Protein AF-A0A4U5LP05-F1 (afdb_monomer_lite)

InterPro domains:
  IPR036397 Ribonuclease H superfamily [G3DSA:3.30.420.10] (1-79)

Structure (mmCIF, N/CA/C/O backbone):
data_AF-A0A4U5LP05-F1
#
_entry.id   AF-A0A4U5LP05-F1
#
loop_
_atom_site.group_PDB
_atom_site.id
_atom_site.type_symbol
_atom_site.label_atom_id
_atom_site.label_alt_id
_atom_site.label_comp_id
_atom_site.label_asym_id
_atom_site.label_entity_id
_atom_site.label_seq_id
_atom_site.pdbx_PDB_ins_code
_atom_site.Cartn_x
_atom_site.Cartn_y
_atom_site.Cartn_z
_atom_site.occupancy
_atom_site.B_iso_or_equiv
_atom_site.auth_seq_id
_atom_site.auth_comp_id
_atom_site.auth_asym_id
_atom_site.auth_atom_id
_atom_site.pdbx_PDB_model_num
ATOM 1 N N . MET A 1 1 ? -14.681 11.848 4.168 1.00 64.25 1 MET A N 1
ATOM 2 C CA . MET A 1 1 ? -13.496 12.280 4.926 1.00 64.25 1 MET A CA 1
ATOM 3 C C . MET A 1 1 ? -12.842 13.445 4.204 1.00 64.25 1 MET A C 1
ATOM 5 O O . MET A 1 1 ? -12.184 13.244 3.186 1.00 64.25 1 MET A O 1
ATOM 9 N N . LYS A 1 2 ? -13.087 14.661 4.679 1.00 78.56 2 LYS A N 1
ATOM 10 C CA . LYS A 1 2 ? -12.412 15.885 4.244 1.00 78.56 2 LYS A CA 1
ATOM 11 C C . LYS A 1 2 ? -10.949 15.845 4.704 1.00 78.56 2 LYS A C 1
ATOM 13 O O . LYS A 1 2 ? -10.649 15.150 5.676 1.00 78.56 2 LYS A O 1
ATOM 18 N N . PRO A 1 3 ? -10.031 16.592 4.068 1.00 73.94 3 PRO A N 1
ATOM 19 C CA . PRO A 1 3 ? -8.648 16.680 4.538 1.00 73.94 3 PRO A CA 1
ATOM 20 C C . PRO A 1 3 ? -8.537 17.066 6.022 1.00 73.94 3 PRO A C 1
ATOM 22 O O . PRO A 1 3 ? -7.718 16.498 6.731 1.00 73.94 3 PRO A O 1
ATOM 25 N N . SER A 1 4 ? -9.424 17.942 6.506 1.00 81.50 4 SER A N 1
ATOM 26 C CA . SER A 1 4 ? -9.507 18.376 7.909 1.00 81.50 4 SER A CA 1
ATOM 27 C C . SER A 1 4 ? -9.950 17.289 8.896 1.00 81.50 4 SER A C 1
ATOM 29 O O . SER A 1 4 ? -9.794 17.460 10.097 1.00 81.50 4 SER A O 1
ATOM 31 N N . GLU A 1 5 ? -10.534 16.192 8.412 1.00 84.06 5 GLU A N 1
ATOM 32 C CA . GLU A 1 5 ? -11.019 15.074 9.236 1.00 84.06 5 GLU A CA 1
ATOM 33 C C . GLU A 1 5 ? -9.966 13.961 9.366 1.00 84.06 5 GLU A C 1
ATOM 35 O O . GLU A 1 5 ? -10.192 12.975 10.064 1.00 84.06 5 GLU A O 1
ATOM 40 N N . ARG A 1 6 ? -8.818 14.089 8.685 1.00 81.75 6 ARG A N 1
ATOM 41 C CA . ARG A 1 6 ? -7.703 13.148 8.815 1.00 81.75 6 ARG A CA 1
ATOM 42 C C . ARG A 1 6 ? -6.828 13.563 9.992 1.00 81.75 6 ARG A C 1
ATOM 44 O O . ARG A 1 6 ? -6.317 14.684 9.977 1.00 81.75 6 ARG A O 1
ATOM 51 N N . PRO A 1 7 ? -6.597 12.679 10.974 1.00 89.19 7 PRO A N 1
ATOM 52 C CA . PRO A 1 7 ? -5.661 12.991 12.037 1.00 89.19 7 PRO A CA 1
ATOM 53 C C . PRO A 1 7 ? -4.256 13.182 11.454 1.00 89.19 7 PRO A C 1
ATOM 55 O O . PRO A 1 7 ? -3.855 12.499 10.503 1.00 89.19 7 PRO A O 1
ATOM 58 N N . ALA A 1 8 ? -3.505 14.128 12.018 1.00 87.88 8 ALA A N 1
ATOM 59 C CA . ALA A 1 8 ? -2.113 14.339 11.644 1.00 87.88 8 ALA A CA 1
ATOM 60 C C . ALA A 1 8 ? -1.295 13.052 11.865 1.00 87.88 8 ALA A C 1
ATOM 62 O O . ALA A 1 8 ? -1.640 12.215 12.701 1.00 87.88 8 ALA A O 1
ATOM 63 N N . SER A 1 9 ? -0.220 12.878 11.090 1.00 88.62 9 SER A N 1
ATOM 64 C CA . SER A 1 9 ? 0.733 11.766 11.254 1.00 88.62 9 SER A CA 1
ATOM 65 C C . SER A 1 9 ? 0.094 10.367 11.286 1.00 88.62 9 SER A C 1
ATOM 67 O O . SER A 1 9 ? 0.533 9.498 12.033 1.00 88.62 9 SER A O 1
ATOM 69 N N . SER A 1 10 ? -0.945 10.140 10.471 1.00 90.94 10 SER A N 1
ATOM 70 C CA . SER A 1 10 ? -1.714 8.882 10.438 1.00 90.94 10 SER A CA 1
ATOM 71 C C . SER A 1 10 ? -1.552 8.102 9.122 1.00 90.94 10 SER A C 1
ATOM 73 O O . SER A 1 10 ? -2.534 7.905 8.396 1.00 90.94 10 SER A O 1
ATOM 75 N N . PRO A 1 11 ? -0.335 7.637 8.766 1.00 91.62 11 PRO A N 1
ATOM 76 C CA . PRO A 1 11 ? -0.147 6.805 7.577 1.00 91.62 11 PRO A CA 1
ATOM 77 C C . PRO A 1 11 ? -0.938 5.488 7.659 1.00 91.62 11 PRO A C 1
ATOM 79 O O . PRO A 1 11 ? -1.399 4.996 6.631 1.00 91.62 11 PRO A O 1
ATOM 82 N N . ASP A 1 12 ? -1.197 4.984 8.867 1.00 92.06 12 ASP A N 1
ATOM 83 C CA . ASP A 1 12 ? -1.940 3.741 9.116 1.00 92.06 12 ASP A CA 1
ATOM 84 C C . ASP A 1 12 ? -3.420 3.802 8.743 1.00 92.06 12 ASP A C 1
ATOM 86 O O . ASP A 1 12 ? -4.073 2.765 8.678 1.00 92.06 12 ASP A O 1
ATOM 90 N N . LEU A 1 13 ? -3.957 4.998 8.496 1.00 92.62 13 LEU A N 1
ATOM 91 C CA . LEU A 1 13 ? -5.350 5.214 8.101 1.00 92.62 13 LEU A CA 1
ATOM 92 C C . LEU A 1 13 ? -5.486 5.609 6.622 1.00 92.62 13 LEU A C 1
ATOM 94 O O . LEU A 1 13 ? -6.558 6.017 6.179 1.00 92.62 13 LEU A O 1
ATOM 98 N N . ASN A 1 14 ? -4.415 5.483 5.833 1.00 91.88 14 ASN A N 1
ATOM 99 C CA . ASN A 1 14 ? -4.435 5.725 4.394 1.00 91.88 14 ASN A CA 1
ATOM 100 C C . ASN A 1 14 ? -4.016 4.461 3.614 1.00 91.88 14 ASN A C 1
ATOM 102 O O . ASN A 1 14 ? -2.829 4.131 3.635 1.00 91.88 14 ASN A O 1
ATOM 106 N N . PRO A 1 15 ? -4.930 3.798 2.872 1.00 93.50 15 PRO A N 1
ATOM 107 C CA . PRO A 1 15 ? -4.623 2.579 2.113 1.00 93.50 15 PRO A CA 1
ATOM 108 C C . PRO A 1 15 ? -3.442 2.713 1.159 1.00 93.50 15 PRO A C 1
ATOM 110 O O . PRO A 1 15 ? -2.702 1.749 0.944 1.00 93.50 15 PRO A O 1
ATOM 113 N N . CYS A 1 16 ? -3.221 3.918 0.627 1.00 93.81 16 CYS A N 1
ATOM 114 C CA . CYS A 1 16 ? -2.065 4.165 -0.217 1.00 93.81 16 CYS A CA 1
ATOM 115 C C . CYS A 1 16 ? -0.748 3.997 0.558 1.00 93.81 16 CYS A C 1
ATOM 117 O O . CYS A 1 16 ? 0.197 3.395 0.058 1.00 93.81 16 CYS A O 1
ATOM 119 N N . ASN A 1 17 ? -0.713 4.483 1.800 1.00 93.44 17 ASN A N 1
ATOM 120 C CA . ASN A 1 17 ? 0.470 4.459 2.653 1.00 93.44 17 ASN A CA 1
ATOM 121 C C . ASN A 1 17 ? 0.713 3.077 3.265 1.00 93.44 17 ASN A C 1
ATOM 123 O O . ASN A 1 17 ? 1.845 2.608 3.239 1.00 93.44 17 ASN A O 1
ATOM 127 N N . TYR A 1 18 ? -0.324 2.410 3.783 1.00 93.25 18 TYR A N 1
ATOM 128 C CA . TYR A 1 18 ? -0.142 1.134 4.485 1.00 93.25 18 TYR A CA 1
ATOM 129 C C . TYR A 1 18 ? -0.159 -0.111 3.570 1.00 93.25 18 TYR A C 1
ATOM 131 O O . TYR A 1 18 ? 0.192 -1.192 4.039 1.00 93.25 18 TYR A O 1
ATOM 139 N N . ARG A 1 19 ? -0.540 -0.003 2.280 1.00 95.31 19 ARG A N 1
ATOM 140 C CA . ARG A 1 19 ? -0.457 -1.119 1.302 1.00 95.31 19 ARG A CA 1
ATOM 141 C C . ARG A 1 19 ? 0.082 -0.726 -0.069 1.00 95.31 19 ARG A C 1
ATOM 143 O O . ARG A 1 19 ? 1.057 -1.331 -0.510 1.00 95.31 19 ARG A O 1
ATOM 150 N N . LEU A 1 20 ? -0.550 0.234 -0.755 1.00 96.44 20 LEU A N 1
ATOM 151 C CA . LEU A 1 20 ? -0.307 0.467 -2.189 1.00 96.44 20 LEU A CA 1
ATOM 152 C C . LEU A 1 20 ? 1.167 0.730 -2.489 1.00 96.44 20 LEU A C 1
ATOM 154 O O . LEU A 1 20 ? 1.709 0.100 -3.388 1.00 96.44 20 LEU A O 1
ATOM 158 N N . TRP A 1 21 ? 1.819 1.633 -1.750 1.00 95.69 21 TRP A N 1
ATOM 159 C CA . TRP A 1 21 ? 3.211 1.984 -2.031 1.00 95.69 21 TRP A CA 1
ATOM 160 C C . TRP A 1 21 ? 4.160 0.803 -1.834 1.00 95.69 21 TRP A C 1
ATOM 162 O O . TRP A 1 21 ? 5.029 0.591 -2.673 1.00 95.69 21 TRP A O 1
ATOM 172 N N . ALA A 1 22 ? 3.958 -0.017 -0.799 1.00 94.75 22 ALA A N 1
ATOM 173 C CA . ALA A 1 22 ? 4.751 -1.229 -0.597 1.00 94.75 22 ALA A CA 1
ATOM 174 C C . ALA A 1 22 ? 4.561 -2.232 -1.750 1.00 94.75 22 ALA A C 1
ATOM 176 O O . ALA A 1 22 ? 5.537 -2.781 -2.263 1.00 94.75 22 ALA A O 1
ATOM 177 N N . TRP A 1 23 ? 3.315 -2.434 -2.195 1.00 97.06 23 TRP A N 1
ATOM 178 C CA . TRP A 1 23 ? 3.012 -3.301 -3.335 1.00 97.06 23 TRP A CA 1
ATOM 179 C C . TRP A 1 23 ? 3.611 -2.760 -4.639 1.00 97.06 23 TRP A C 1
ATOM 181 O O . TRP A 1 23 ? 4.335 -3.479 -5.316 1.00 97.06 23 TRP A O 1
ATOM 191 N N . MET A 1 24 ? 3.396 -1.480 -4.954 1.00 97.56 24 MET A N 1
ATOM 192 C CA . MET A 1 24 ? 3.933 -0.829 -6.154 1.00 97.56 24 MET A CA 1
ATOM 193 C C . MET A 1 24 ? 5.458 -0.912 -6.204 1.00 97.56 24 MET A C 1
ATOM 195 O O . MET A 1 24 ? 6.008 -1.259 -7.244 1.00 97.56 24 MET A O 1
ATOM 199 N N . THR A 1 25 ? 6.149 -0.650 -5.090 1.00 97.06 25 THR A N 1
ATOM 200 C CA . THR A 1 25 ? 7.609 -0.791 -5.015 1.00 97.06 25 THR A CA 1
ATOM 201 C C . THR A 1 25 ? 8.033 -2.231 -5.295 1.00 97.06 25 THR A C 1
ATOM 203 O O . THR A 1 25 ? 8.922 -2.457 -6.111 1.00 97.06 25 THR A O 1
ATOM 206 N N . LYS A 1 26 ? 7.363 -3.226 -4.703 1.00 97.38 26 LYS A N 1
ATOM 207 C CA . LYS A 1 26 ? 7.655 -4.637 -4.986 1.00 97.38 26 LYS A CA 1
ATOM 208 C C . LYS A 1 26 ? 7.476 -4.981 -6.468 1.00 97.38 26 LYS A C 1
ATOM 210 O O . LYS A 1 26 ? 8.310 -5.682 -7.029 1.00 97.38 26 LYS A O 1
ATOM 215 N N . GLU A 1 27 ? 6.413 -4.497 -7.101 1.00 97.88 27 GLU A N 1
ATOM 216 C CA . GLU A 1 27 ? 6.109 -4.793 -8.504 1.00 97.88 27 GLU A CA 1
ATOM 217 C C . GLU A 1 27 ? 7.060 -4.097 -9.482 1.00 97.88 27 GLU A C 1
ATOM 219 O O . GLU A 1 27 ? 7.588 -4.727 -10.397 1.00 97.88 27 GLU A O 1
ATOM 224 N N . VAL A 1 28 ? 7.341 -2.812 -9.262 1.00 98.25 28 VAL A N 1
ATOM 225 C CA . VAL A 1 28 ? 8.222 -2.010 -10.125 1.00 98.25 28 VAL A CA 1
ATOM 226 C C . VAL A 1 28 ? 9.662 -2.534 -10.108 1.00 98.25 28 VAL A C 1
ATOM 228 O O . VAL A 1 28 ? 10.329 -2.541 -11.147 1.00 98.25 28 VAL A O 1
ATOM 231 N N . TYR A 1 29 ? 10.124 -3.009 -8.951 1.00 98.19 29 TYR A N 1
ATOM 232 C CA . TYR A 1 29 ? 11.492 -3.492 -8.741 1.00 98.19 29 TYR A CA 1
ATOM 233 C C . TYR A 1 29 ? 11.613 -5.025 -8.776 1.00 98.19 29 TYR A C 1
ATOM 235 O O . TYR A 1 29 ? 12.695 -5.561 -8.545 1.00 98.19 29 TYR A O 1
ATOM 243 N N . ARG A 1 30 ? 10.535 -5.756 -9.108 1.00 96.94 30 ARG A N 1
ATOM 244 C CA . ARG A 1 30 ? 10.511 -7.233 -9.140 1.00 96.94 30 ARG A CA 1
ATOM 245 C C . ARG A 1 30 ? 11.644 -7.834 -9.982 1.00 96.94 30 ARG A C 1
ATOM 247 O O . ARG A 1 30 ? 12.178 -8.878 -9.628 1.00 96.94 30 ARG A O 1
ATOM 254 N N . ASN A 1 31 ? 12.005 -7.165 -11.078 1.00 95.25 31 ASN A N 1
ATOM 255 C CA . ASN A 1 31 ? 13.021 -7.612 -12.036 1.00 95.25 31 ASN A CA 1
ATOM 256 C C . ASN A 1 31 ? 14.322 -6.792 -11.928 1.00 95.25 31 ASN A C 1
ATOM 258 O O . ASN A 1 31 ? 14.964 -6.513 -12.939 1.00 95.25 31 ASN A O 1
ATOM 262 N N . GLY A 1 32 ? 14.675 -6.363 -10.712 1.00 97.25 32 GLY A N 1
ATOM 263 C CA . GLY A 1 32 ? 15.833 -5.512 -10.443 1.00 97.25 32 GLY A CA 1
ATOM 264 C C . GLY A 1 32 ? 15.577 -4.033 -10.728 1.00 97.25 32 GLY A C 1
ATOM 265 O O . GLY A 1 32 ? 14.460 -3.629 -11.077 1.00 97.25 32 GLY A O 1
ATOM 266 N N . ASP A 1 33 ? 16.624 -3.224 -10.587 1.00 97.81 33 ASP A N 1
ATOM 267 C CA . ASP A 1 33 ? 16.520 -1.773 -10.705 1.00 97.81 33 ASP A CA 1
ATOM 268 C C . ASP A 1 33 ? 16.116 -1.331 -12.125 1.00 97.81 33 ASP A C 1
ATOM 270 O O . ASP A 1 33 ? 16.552 -1.916 -13.125 1.00 97.81 33 ASP A O 1
ATOM 274 N N . PRO A 1 34 ? 15.258 -0.304 -12.255 1.00 97.88 34 PRO A N 1
ATOM 275 C CA . PRO A 1 34 ? 14.993 0.328 -13.539 1.00 97.88 34 PRO A CA 1
ATOM 276 C C . PRO A 1 34 ? 16.273 0.910 -14.140 1.00 97.88 34 PRO A C 1
ATOM 278 O O . PRO A 1 34 ? 17.024 1.610 -13.465 1.00 97.88 34 PRO A O 1
ATOM 281 N N . SER A 1 35 ? 16.500 0.677 -15.431 1.00 97.50 35 SER A N 1
ATOM 282 C CA . SER A 1 35 ? 17.738 1.106 -16.100 1.00 97.50 35 SER A CA 1
ATOM 283 C C . SER A 1 35 ? 17.753 2.594 -16.473 1.00 97.50 35 SER A C 1
ATOM 285 O O . SER A 1 35 ? 18.785 3.127 -16.872 1.00 97.50 35 SER A O 1
ATOM 287 N N . SER A 1 36 ? 16.598 3.261 -16.419 1.00 98.38 36 SER A N 1
ATOM 288 C CA . SER A 1 36 ? 16.435 4.688 -16.700 1.00 98.38 36 SER A CA 1
ATOM 289 C C . SER A 1 36 ? 15.111 5.209 -16.136 1.00 98.38 36 SER A C 1
ATOM 291 O O . SER A 1 36 ? 14.216 4.437 -15.788 1.00 98.38 36 SER A O 1
ATOM 293 N N . GLU A 1 37 ? 14.935 6.531 -16.109 1.00 98.44 37 GLU A N 1
ATOM 294 C CA . GLU A 1 37 ? 13.661 7.154 -15.724 1.00 98.44 37 GLU A CA 1
ATOM 295 C C . GLU A 1 37 ? 12.500 6.733 -16.647 1.00 98.44 37 GLU A C 1
ATOM 297 O O . GLU A 1 37 ? 11.367 6.549 -16.197 1.00 98.44 37 GLU A O 1
ATOM 302 N N . VAL A 1 38 ? 12.775 6.542 -17.943 1.00 98.56 38 VAL A N 1
ATOM 303 C CA . VAL A 1 38 ? 11.774 6.085 -18.921 1.00 98.56 38 VAL A CA 1
ATOM 304 C C . VAL A 1 38 ? 11.322 4.665 -18.591 1.00 98.56 38 VAL A C 1
ATOM 306 O O . VAL A 1 38 ? 10.118 4.390 -18.587 1.00 98.56 38 VAL A O 1
ATOM 309 N N . ASP A 1 39 ? 12.268 3.783 -18.260 1.00 98.50 39 ASP A N 1
ATOM 310 C CA . ASP A 1 39 ? 11.965 2.418 -17.839 1.00 98.50 39 ASP A CA 1
ATOM 311 C C . ASP A 1 39 ? 11.178 2.402 -16.520 1.00 98.50 39 ASP A C 1
ATOM 313 O O . ASP A 1 39 ? 10.136 1.755 -16.439 1.00 98.50 39 ASP A O 1
ATOM 317 N N . LEU A 1 40 ? 11.584 3.201 -15.527 1.00 98.44 40 LEU A N 1
ATOM 318 C CA . LEU A 1 40 ? 10.862 3.345 -14.258 1.00 98.44 40 LEU A CA 1
ATOM 319 C C . LEU A 1 40 ? 9.402 3.772 -14.481 1.00 98.44 40 LEU A C 1
ATOM 321 O O . LEU A 1 40 ? 8.480 3.119 -13.991 1.00 98.44 40 LEU A O 1
ATOM 325 N N . LYS A 1 41 ? 9.162 4.827 -15.271 1.00 98.50 41 LYS A N 1
ATOM 326 C CA . LYS A 1 41 ? 7.802 5.299 -15.588 1.00 98.50 41 LYS A CA 1
ATOM 327 C C . LYS A 1 41 ? 6.979 4.241 -16.323 1.00 98.50 41 LYS A C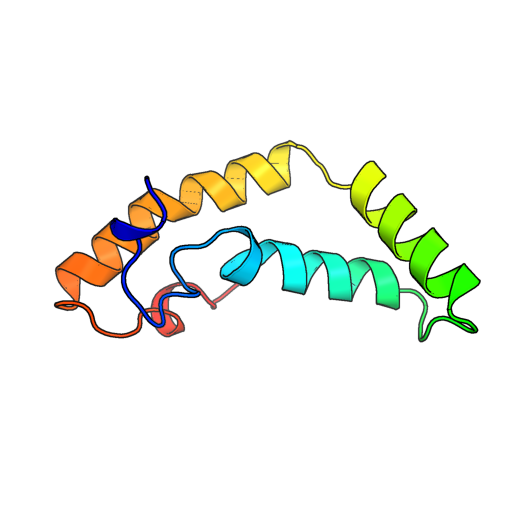 1
ATOM 329 O O . LYS A 1 41 ? 5.777 4.124 -16.080 1.00 98.50 41 LYS A O 1
ATOM 334 N N . ARG A 1 42 ? 7.596 3.481 -17.233 1.00 98.56 42 ARG A N 1
ATOM 335 C CA . ARG A 1 42 ? 6.942 2.368 -17.939 1.00 98.56 42 ARG A CA 1
ATOM 336 C C . ARG A 1 42 ? 6.529 1.269 -16.960 1.00 98.56 42 ARG A C 1
ATOM 338 O O . ARG A 1 42 ? 5.377 0.846 -16.996 1.00 98.56 42 ARG A O 1
ATOM 345 N N . ARG A 1 43 ? 7.430 0.856 -16.063 1.00 98.56 43 ARG A N 1
ATOM 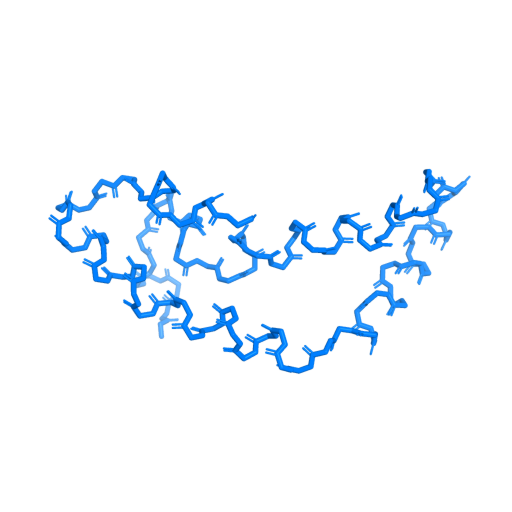346 C CA . ARG A 1 43 ? 7.169 -0.171 -15.042 1.00 98.56 43 ARG A CA 1
ATOM 347 C C . ARG A 1 43 ? 6.080 0.252 -14.056 1.00 98.56 43 ARG A C 1
ATOM 349 O O . ARG A 1 43 ? 5.204 -0.550 -13.769 1.00 98.56 43 ARG A O 1
ATOM 356 N N . ILE A 1 44 ? 6.071 1.513 -1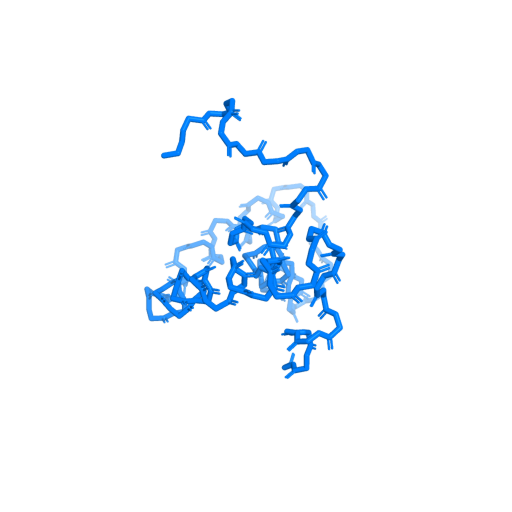3.611 1.00 98.50 44 ILE A N 1
ATOM 357 C CA . ILE A 1 44 ? 5.005 2.057 -12.748 1.00 98.50 44 ILE A CA 1
ATOM 358 C C . ILE A 1 44 ? 3.636 1.941 -13.426 1.00 98.50 44 ILE A C 1
ATOM 360 O O . ILE A 1 44 ? 2.685 1.475 -12.805 1.00 98.50 44 ILE A O 1
ATOM 364 N N . ARG A 1 45 ? 3.521 2.341 -14.700 1.00 98.62 45 ARG A N 1
ATOM 365 C CA . ARG A 1 45 ? 2.250 2.246 -15.440 1.00 98.62 45 ARG A CA 1
ATOM 366 C C . ARG A 1 45 ? 1.813 0.799 -15.649 1.00 98.62 45 ARG A C 1
ATOM 368 O O . ARG A 1 45 ? 0.630 0.516 -15.509 1.00 98.62 45 ARG A O 1
ATOM 375 N N . ALA A 1 46 ? 2.751 -0.097 -15.956 1.00 98.31 46 ALA A N 1
ATOM 376 C CA . ALA A 1 46 ? 2.466 -1.524 -16.083 1.00 98.31 46 ALA A CA 1
ATOM 377 C C . ALA A 1 46 ? 1.939 -2.103 -14.759 1.00 98.31 46 ALA A C 1
ATOM 379 O O . ALA A 1 46 ? 0.839 -2.638 -14.735 1.00 98.31 46 ALA A O 1
ATOM 380 N N . ALA A 1 47 ? 2.648 -1.876 -13.647 1.00 98.12 47 ALA A N 1
ATOM 381 C CA . ALA A 1 47 ? 2.216 -2.318 -12.321 1.00 98.12 47 ALA A CA 1
ATOM 382 C C . ALA A 1 47 ? 0.837 -1.755 -11.937 1.00 98.12 47 ALA A C 1
ATOM 384 O O . ALA A 1 47 ? 0.007 -2.473 -11.394 1.00 98.12 47 ALA A O 1
ATOM 385 N N . TRP A 1 48 ? 0.562 -0.485 -12.249 1.00 98.19 48 TRP A N 1
ATOM 386 C CA . TRP A 1 48 ? -0.751 0.113 -12.002 1.00 98.19 48 TRP A CA 1
ATOM 387 C C . TRP A 1 48 ? -1.870 -0.557 -12.808 1.00 98.19 48 TRP A C 1
ATOM 389 O O . TRP A 1 48 ? -2.939 -0.821 -12.265 1.00 98.19 48 TRP A O 1
A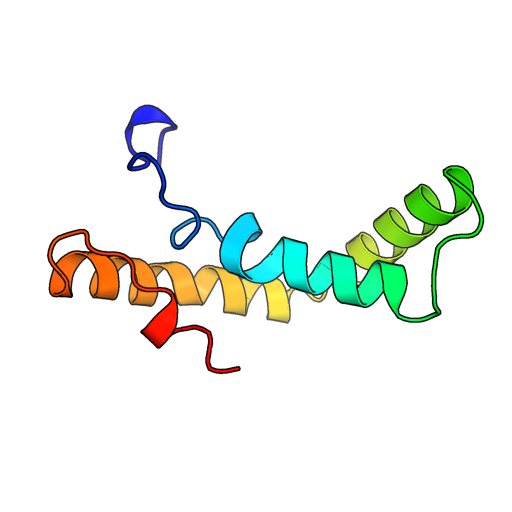TOM 399 N N . ASN A 1 49 ? -1.632 -0.843 -14.089 1.00 98.06 49 ASN A N 1
ATOM 400 C CA . ASN A 1 49 ? -2.616 -1.499 -14.951 1.00 98.06 49 ASN A CA 1
ATOM 401 C C . ASN A 1 49 ? -2.855 -2.962 -14.555 1.00 98.06 49 ASN A C 1
ATOM 403 O O . ASN A 1 49 ? -3.971 -3.456 -14.703 1.00 98.06 49 ASN A O 1
ATOM 407 N N . ASP A 1 50 ? -1.832 -3.624 -14.015 1.00 97.62 50 ASP A N 1
ATOM 408 C CA . ASP A 1 50 ? -1.903 -5.011 -13.554 1.00 97.62 50 ASP A CA 1
ATOM 409 C C . ASP A 1 50 ? -2.438 -5.140 -12.117 1.00 97.62 50 ASP A C 1
ATOM 411 O O . ASP A 1 50 ? -2.643 -6.258 -11.642 1.00 97.62 50 ASP A O 1
ATOM 415 N N . LEU A 1 51 ? -2.674 -4.024 -11.409 1.00 97.88 51 LEU A N 1
ATOM 416 C CA . LEU A 1 51 ? -3.154 -4.015 -10.026 1.00 97.88 51 LEU A CA 1
ATOM 417 C C . LEU A 1 51 ? -4.542 -4.673 -9.924 1.00 97.88 51 LEU A C 1
ATOM 419 O O . LEU A 1 51 ? -5.542 -4.092 -10.358 1.00 97.88 51 LEU A O 1
ATOM 423 N N . PRO A 1 52 ? -4.660 -5.852 -9.282 1.00 97.69 52 PRO A N 1
ATOM 424 C CA . PRO A 1 52 ? -5.936 -6.539 -9.183 1.00 97.69 52 PRO A CA 1
ATOM 425 C C . PRO A 1 52 ? -6.920 -5.760 -8.312 1.00 97.69 52 PRO A C 1
ATOM 427 O O . PRO A 1 52 ? -6.629 -5.430 -7.159 1.00 97.69 52 PRO A O 1
ATOM 430 N N . TYR A 1 53 ? -8.144 -5.570 -8.807 1.00 97.19 53 TYR A N 1
ATOM 431 C CA . TYR A 1 53 ? -9.217 -4.935 -8.036 1.00 97.19 53 TYR A CA 1
ATOM 432 C C . TYR A 1 53 ? -9.467 -5.635 -6.689 1.00 97.19 53 TYR A C 1
ATOM 434 O O . TYR A 1 53 ? -9.711 -4.987 -5.674 1.00 97.19 53 TYR A O 1
ATOM 442 N N . SER A 1 54 ? -9.331 -6.964 -6.643 1.00 97.62 54 SER A N 1
ATOM 443 C CA . SER A 1 54 ? -9.475 -7.755 -5.414 1.00 97.62 54 SER A CA 1
ATOM 444 C C . SER A 1 54 ? -8.416 -7.436 -4.351 1.00 97.62 54 SER A C 1
ATOM 446 O O . SER A 1 54 ? -8.681 -7.580 -3.157 1.00 97.62 54 SER A O 1
ATOM 448 N N . LEU A 1 55 ? -7.215 -6.995 -4.742 1.00 96.94 55 LEU A N 1
ATOM 449 C CA . LEU A 1 55 ? -6.210 -6.498 -3.801 1.00 96.94 55 LEU A CA 1
ATOM 450 C C . LEU A 1 55 ? -6.630 -5.142 -3.237 1.00 96.94 55 LEU A C 1
ATOM 452 O O . LEU A 1 55 ? -6.656 -4.981 -2.019 1.00 96.94 55 LEU A O 1
ATOM 456 N N . VAL A 1 56 ? -7.054 -4.218 -4.101 1.00 97.25 56 VAL A N 1
ATOM 457 C CA . VAL A 1 56 ? -7.541 -2.894 -3.688 1.00 97.25 56 VAL A CA 1
ATOM 458 C C . VAL A 1 56 ? -8.725 -3.016 -2.728 1.00 97.25 56 VAL A C 1
ATOM 460 O O . VAL A 1 56 ? -8.719 -2.397 -1.665 1.00 97.25 56 VAL A O 1
ATOM 463 N N . ALA A 1 57 ? -9.705 -3.863 -3.050 1.00 97.50 57 ALA A N 1
ATOM 464 C CA . ALA A 1 57 ? -10.867 -4.112 -2.201 1.00 97.50 57 ALA A CA 1
ATOM 465 C C . ALA A 1 57 ? -10.463 -4.624 -0.808 1.00 97.50 57 ALA A C 1
ATOM 467 O O . ALA A 1 57 ? -10.980 -4.138 0.198 1.00 97.50 57 ALA A O 1
ATOM 468 N N . ARG A 1 58 ? -9.490 -5.545 -0.728 1.00 96.56 58 ARG A N 1
ATOM 469 C CA . ARG A 1 58 ? -8.949 -6.026 0.554 1.00 96.56 58 ARG A CA 1
ATOM 470 C C . ARG A 1 58 ? -8.261 -4.915 1.342 1.00 96.56 58 ARG A C 1
ATOM 472 O O . ARG A 1 58 ? -8.533 -4.766 2.528 1.00 96.56 58 ARG A O 1
ATOM 479 N N . TRP A 1 59 ? -7.424 -4.104 0.699 1.00 96.50 59 TRP A N 1
ATOM 480 C CA . TRP A 1 59 ? -6.723 -3.005 1.372 1.00 96.50 59 TRP A CA 1
ATOM 481 C C . TRP A 1 59 ? -7.685 -1.952 1.915 1.00 96.50 59 TRP A C 1
ATOM 483 O O . TRP A 1 59 ? -7.482 -1.451 3.018 1.00 96.50 59 TRP A O 1
ATOM 493 N N . VAL A 1 60 ? -8.748 -1.636 1.172 1.00 96.25 60 VAL A N 1
ATOM 494 C CA . VAL A 1 60 ? -9.812 -0.734 1.633 1.00 96.25 60 VAL A CA 1
ATOM 495 C C . VAL A 1 60 ? -10.590 -1.358 2.794 1.00 96.25 60 VAL A C 1
ATOM 497 O O . VAL A 1 60 ? -10.882 -0.663 3.764 1.00 96.25 60 VAL A O 1
ATOM 500 N N . ALA A 1 61 ? -10.871 -2.664 2.753 1.00 96.19 61 ALA A N 1
ATOM 501 C CA . ALA A 1 61 ? -11.559 -3.362 3.839 1.00 96.19 61 ALA A CA 1
ATOM 502 C C . ALA A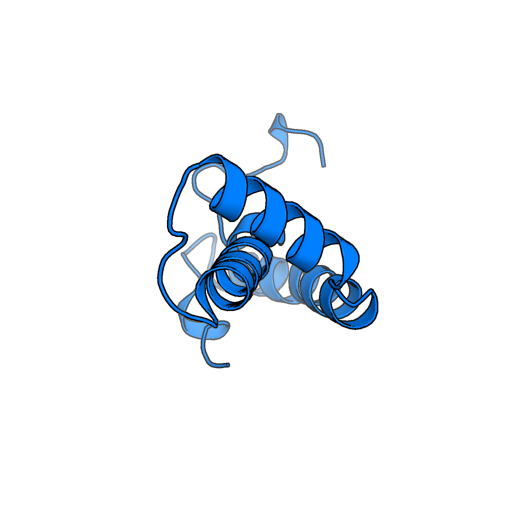 1 61 ? -10.777 -3.340 5.169 1.00 96.19 61 ALA A C 1
ATOM 504 O O . ALA A 1 61 ? -11.392 -3.365 6.234 1.00 96.19 61 ALA A O 1
ATOM 505 N N . GLU A 1 62 ? -9.443 -3.216 5.135 1.00 95.38 62 GLU A N 1
ATOM 506 C CA . GLU A 1 62 ? -8.616 -3.042 6.340 1.00 95.38 62 GLU A CA 1
ATOM 507 C C . GLU A 1 62 ? -8.819 -1.693 7.046 1.00 95.38 62 GLU A C 1
ATOM 509 O O . GLU A 1 62 ? -8.468 -1.568 8.221 1.00 95.38 62 GLU A O 1
ATOM 514 N N . PHE A 1 63 ? -9.389 -0.686 6.376 1.00 94.31 63 PHE A N 1
ATOM 515 C CA . PHE A 1 63 ? -9.542 0.653 6.945 1.00 94.31 63 PHE A CA 1
ATOM 516 C C . PHE A 1 63 ? -10.366 0.641 8.240 1.00 94.31 63 PHE A C 1
ATOM 518 O O . PHE A 1 63 ? -9.943 1.205 9.246 1.00 94.31 63 PHE A O 1
ATOM 525 N N . ILE A 1 64 ? -11.514 -0.045 8.254 1.00 95.62 64 ILE A N 1
ATOM 526 C CA . ILE A 1 64 ? -12.394 -0.084 9.433 1.00 95.62 64 ILE A CA 1
ATOM 527 C C . ILE A 1 64 ? -11.733 -0.798 10.630 1.00 95.62 64 ILE A C 1
ATOM 529 O O . ILE A 1 64 ? -11.736 -0.225 11.723 1.00 95.62 64 ILE A O 1
ATOM 533 N N . PRO A 1 65 ? -11.128 -1.994 10.479 1.00 96.00 65 PRO A N 1
ATOM 534 C CA . PRO A 1 65 ? -10.316 -2.605 11.532 1.00 96.00 65 PRO A CA 1
ATOM 535 C C . PRO A 1 65 ? -9.203 -1.693 12.065 1.00 96.00 65 PRO A C 1
ATOM 537 O O . PRO A 1 65 ? -9.018 -1.614 13.278 1.00 96.00 65 PRO A O 1
ATOM 540 N N . ARG A 1 66 ? -8.498 -0.967 11.188 1.00 95.88 66 ARG A N 1
ATOM 541 C CA . ARG A 1 66 ? -7.428 -0.033 11.578 1.00 95.88 66 ARG A CA 1
ATOM 542 C C . ARG A 1 66 ? -7.965 1.146 12.387 1.00 95.88 66 ARG A C 1
ATOM 544 O O . ARG A 1 66 ? -7.428 1.438 13.449 1.00 95.88 66 ARG A O 1
ATOM 551 N N . VAL A 1 67 ? -9.075 1.758 11.971 1.00 95.12 67 VAL A N 1
ATOM 552 C CA . VAL A 1 67 ? -9.743 2.818 12.752 1.00 95.12 67 VAL A CA 1
ATOM 553 C C . VAL A 1 67 ? -10.140 2.314 14.141 1.00 95.12 67 VAL A C 1
ATOM 555 O O . VAL A 1 67 ? -9.869 2.981 15.137 1.00 95.12 67 VAL A O 1
ATOM 558 N N . ARG A 1 68 ? -10.730 1.115 14.234 1.00 96.69 68 ARG A N 1
ATOM 559 C CA . ARG A 1 68 ? -11.080 0.503 15.527 1.00 96.69 68 ARG A CA 1
ATOM 560 C C . ARG A 1 68 ? -9.853 0.280 16.403 1.00 96.69 68 ARG A C 1
ATOM 562 O O . ARG A 1 68 ? -9.911 0.552 17.595 1.00 96.69 68 ARG A O 1
ATOM 569 N N . ALA A 1 69 ? -8.742 -0.170 15.825 1.00 96.38 69 ALA A N 1
ATOM 570 C CA . ALA A 1 69 ? -7.500 -0.326 16.567 1.00 96.38 69 ALA A CA 1
ATOM 571 C C . ALA A 1 69 ? -6.982 1.016 17.098 1.00 96.38 69 ALA A C 1
ATOM 573 O O . ALA A 1 69 ? -6.595 1.071 18.259 1.00 96.38 69 ALA A O 1
ATOM 574 N N . VAL A 1 70 ? -7.030 2.095 16.308 1.00 95.88 70 VAL A N 1
ATOM 575 C CA . VAL A 1 70 ? -6.649 3.438 16.782 1.00 95.88 70 VAL A CA 1
ATOM 576 C C . VAL A 1 70 ? -7.527 3.870 17.959 1.00 95.88 70 VAL A C 1
ATOM 578 O O . VAL A 1 70 ? -6.997 4.347 18.957 1.00 95.88 70 VAL A O 1
ATOM 581 N N . ILE A 1 71 ? -8.847 3.655 17.886 1.00 96.06 71 ILE A N 1
ATOM 582 C CA . ILE A 1 71 ? -9.779 3.968 18.985 1.00 96.06 71 ILE A CA 1
ATOM 583 C C . ILE A 1 71 ? -9.437 3.152 20.238 1.00 96.06 71 ILE A C 1
ATOM 585 O O . ILE A 1 71 ? -9.255 3.723 21.308 1.00 96.06 71 ILE A O 1
ATOM 589 N N . ASN A 1 72 ? -9.286 1.833 20.099 1.00 97.12 72 ASN A N 1
ATOM 590 C CA . ASN A 1 72 ? -8.988 0.929 21.214 1.00 97.12 72 ASN A CA 1
ATOM 591 C C . ASN A 1 72 ? -7.631 1.214 21.872 1.00 97.12 72 ASN A C 1
ATOM 593 O O . ASN A 1 72 ? -7.425 0.872 23.031 1.00 97.12 72 ASN A O 1
ATOM 597 N N . HIS A 1 73 ? -6.704 1.825 21.133 1.00 95.75 73 HIS A N 1
ATOM 598 C CA . HIS A 1 73 ? -5.390 2.215 21.633 1.00 95.75 73 HIS A CA 1
ATOM 599 C C . HIS A 1 73 ? -5.288 3.713 21.939 1.00 95.75 73 HIS A C 1
ATOM 601 O O . HIS A 1 73 ? -4.172 4.205 22.114 1.00 95.75 73 HIS A O 1
ATOM 607 N N . GLU A 1 74 ? -6.418 4.420 22.036 1.00 96.00 74 GLU A N 1
ATOM 608 C CA . GLU A 1 74 ? -6.498 5.830 22.440 1.00 96.00 74 GLU A CA 1
ATOM 609 C C . GLU A 1 74 ? -5.648 6.758 21.553 1.00 96.00 74 GLU A C 1
ATOM 611 O O . GLU A 1 74 ? -4.946 7.648 22.026 1.00 96.00 74 GLU A O 1
ATOM 616 N N . GLY A 1 75 ? -5.669 6.529 20.237 1.00 93.69 75 GLY A N 1
ATOM 617 C CA . GLY A 1 75 ? -4.943 7.355 19.268 1.00 93.69 75 GLY A CA 1
ATOM 618 C C . GLY A 1 75 ? -3.470 6.981 19.072 1.00 93.69 75 GLY A C 1
ATOM 619 O O . GLY A 1 75 ? -2.783 7.633 18.284 1.00 93.69 75 GLY A O 1
ATOM 620 N N . ARG A 1 76 ? -2.963 5.945 19.755 1.00 93.88 76 ARG A N 1
ATOM 621 C CA . ARG A 1 76 ? -1.583 5.462 19.571 1.00 93.88 76 ARG A CA 1
ATOM 622 C C . ARG A 1 76 ? -1.372 4.797 18.205 1.00 93.88 76 ARG A C 1
ATOM 624 O O . ARG A 1 76 ? -2.314 4.405 17.523 1.00 93.88 76 ARG A O 1
ATOM 631 N N . GLN A 1 77 ? -0.098 4.671 17.836 1.00 92.3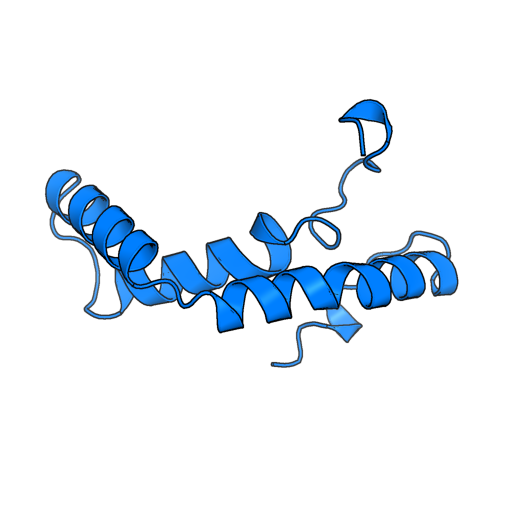1 77 GLN A N 1
ATOM 632 C CA . GLN A 1 77 ? 0.372 3.976 16.634 1.00 92.31 77 GLN A CA 1
ATOM 633 C C . GLN A 1 77 ? -0.043 2.495 16.650 1.00 92.31 77 GLN A C 1
ATOM 635 O O . GLN A 1 77 ? -0.015 1.852 17.703 1.00 92.31 77 GLN A O 1
ATOM 640 N N . ILE A 1 78 ? -0.440 1.957 15.492 1.00 94.12 78 ILE A N 1
ATOM 641 C CA . ILE A 1 78 ? -1.055 0.620 15.396 1.00 94.12 78 ILE A CA 1
ATOM 642 C C . ILE A 1 78 ? -0.327 -0.337 14.448 1.00 94.12 78 ILE A C 1
ATOM 644 O O . ILE A 1 78 ? -0.758 -1.481 14.308 1.00 94.12 78 ILE A O 1
ATOM 648 N N . GLN A 1 79 ? 0.763 0.085 13.802 1.00 89.12 79 GLN A N 1
ATOM 649 C CA . GLN A 1 79 ? 1.481 -0.703 12.790 1.00 89.12 79 GLN A CA 1
ATOM 650 C C . GLN A 1 79 ? 1.784 -2.134 13.245 1.00 89.12 79 GLN A C 1
ATOM 652 O O . GLN A 1 79 ? 1.571 -3.084 12.490 1.00 89.12 79 GLN A O 1
ATOM 657 N N . GLN A 1 80 ? 2.221 -2.294 14.497 1.00 88.06 80 GLN A N 1
ATOM 658 C CA . GLN A 1 80 ? 2.580 -3.581 15.102 1.00 88.06 80 GLN A CA 1
ATOM 659 C C . GLN A 1 80 ? 1.454 -4.629 15.097 1.00 88.06 80 GLN A C 1
ATOM 661 O O . GLN A 1 80 ? 1.731 -5.819 15.194 1.00 88.06 80 GLN A O 1
ATOM 666 N N . TYR A 1 81 ? 0.194 -4.212 14.945 1.00 88.88 81 TYR A N 1
ATOM 667 C CA . TYR A 1 81 ? -0.965 -5.109 14.920 1.00 88.88 81 TYR A CA 1
ATOM 668 C C . TYR A 1 81 ? -1.402 -5.513 13.505 1.00 88.88 81 TYR A C 1
ATOM 670 O O . TYR A 1 81 ? -2.210 -6.426 13.358 1.00 88.88 81 TYR A O 1
ATOM 678 N N . PHE A 1 82 ? -0.893 -4.844 12.464 1.00 86.00 82 PHE A N 1
ATOM 679 C CA . PHE A 1 82 ? -1.335 -5.036 11.074 1.00 86.00 82 PHE A CA 1
ATOM 680 C C . PHE A 1 82 ? -0.215 -5.421 10.103 1.00 86.00 82 PHE A C 1
ATOM 682 O O . PHE A 1 82 ? -0.504 -5.882 8.996 1.00 86.00 82 PHE A O 1
ATOM 689 N N . ASN A 1 83 ? 1.047 -5.236 10.494 1.00 70.06 83 ASN A N 1
ATOM 690 C CA . ASN A 1 83 ? 2.207 -5.486 9.637 1.00 70.06 83 ASN A CA 1
ATOM 691 C C . ASN A 1 83 ? 2.682 -6.950 9.635 1.00 70.06 83 ASN A C 1
ATOM 693 O O . ASN A 1 83 ? 3.682 -7.256 8.997 1.00 70.06 83 ASN A O 1
ATOM 697 N N . ASN A 1 84 ? 1.953 -7.859 10.290 1.00 55.16 84 ASN A N 1
ATOM 698 C CA . ASN A 1 84 ? 2.200 -9.300 10.216 1.00 55.16 84 ASN A CA 1
ATOM 699 C C . ASN A 1 84 ? 1.497 -9.899 8.985 1.00 55.16 84 ASN A C 1
ATOM 701 O O . ASN A 1 84 ? 0.520 -10.633 9.131 1.00 55.16 84 ASN A O 1
ATOM 705 N N . VAL A 1 85 ? 1.952 -9.536 7.781 1.00 46.47 85 VAL A N 1
ATOM 706 C CA . VAL A 1 85 ? 1.651 -10.245 6.521 1.00 46.47 85 VAL A CA 1
ATOM 707 C C . VAL A 1 85 ? 2.865 -10.187 5.610 1.00 46.47 85 VAL A C 1
ATOM 709 O O . VAL A 1 85 ? 3.286 -9.050 5.300 1.00 46.47 85 VAL A O 1
#

Foldseek 3Di:
DPPVPDDPPCLLLDLCSLPVVVQLVCQLCVPHDQPDPVSSVVSSVVSVVVDDPVVVVVSVVVNVVSVVQCVVVVNDDDCVPPVPD

Organism: Steinernema carpocapsae (NCBI:txid34508)

Radius of gyration: 15.44 Å; chains: 1; bounding box: 31×29×41 Å

Secondary structure (DSSP, 8-state):
--GGGSPTT-GGG-HIIIIIHHHHHHHHTTTSS-SSHHHHHHHHHHHHHH--HHHHHHHHHTHHHHHHHHHHTTT---GGGT---

pLDDT: mean 92.92, std 9.11, range [46.47, 98.62]

Sequence (85 aa):
MKPSERPASSPDLNPCNYRLWAWMTKEVYRNGDPSSEVDLKRRIRAAWNDLPYSLVARWVAEFIPRVRAVINHEGRQIQQYFNNV